Protein AF-A0A6H1R3Y6-F1 (afdb_monomer)

pLDDT: mean 84.19, std 17.53, range [42.06, 98.31]

Solvent-accessible surface area (backbone atoms only — not comparable to full-atom values): 5974 Å² total; per-residue (Å²): 133,83,95,60,98,49,83,52,45,79,42,23,30,94,80,19,30,37,29,20,66,64,88,78,48,99,88,50,82,61,90,88,41,74,47,62,27,64,66,79,44,76,40,48,61,57,81,63,76,70,48,70,71,38,56,67,35,68,56,19,51,54,49,50,25,63,74,66,73,42,81,75,77,75,81,81,73,89,70,87,70,94,81,82,82,83,79,87,77,88,128

Structure (mmCIF, N/CA/C/O backbone):
data_AF-A0A6H1R3Y6-F1
#
_entry.id   AF-A0A6H1R3Y6-F1
#
loop_
_atom_site.group_PDB
_atom_site.id
_atom_site.type_symbol
_atom_site.label_atom_id
_atom_site.label_alt_id
_atom_site.label_comp_id
_atom_site.label_asym_id
_atom_site.label_entity_id
_atom_site.label_seq_id
_atom_site.pdbx_PDB_ins_code
_atom_site.Cartn_x
_atom_site.Cartn_y
_atom_site.Cartn_z
_atom_site.occupancy
_atom_site.B_iso_or_equiv
_atom_site.auth_seq_id
_atom_site.auth_comp_id
_atom_site.auth_asym_id
_atom_site.auth_atom_id
_atom_site.pdbx_PDB_model_num
ATOM 1 N N . MET A 1 1 ? -8.423 4.591 -18.375 1.00 58.50 1 MET A N 1
ATOM 2 C CA . MET A 1 1 ? -7.258 3.957 -17.725 1.00 58.50 1 MET A CA 1
ATOM 3 C C . MET A 1 1 ? -6.886 4.813 -16.525 1.00 58.50 1 MET A C 1
ATOM 5 O O . MET A 1 1 ? -6.607 5.987 -16.728 1.00 58.50 1 MET A O 1
ATOM 9 N N . MET A 1 2 ? -6.970 4.301 -15.295 1.00 69.12 2 MET A N 1
ATOM 10 C CA . MET A 1 2 ? -6.473 5.054 -14.136 1.00 69.12 2 MET A CA 1
ATOM 11 C C . MET A 1 2 ? -4.949 5.087 -14.170 1.00 69.12 2 MET A C 1
ATOM 13 O O . MET A 1 2 ? -4.320 4.073 -14.470 1.00 69.12 2 MET A O 1
ATOM 17 N N . TYR A 1 3 ? -4.362 6.247 -13.884 1.00 72.38 3 TYR A N 1
ATOM 18 C CA . TYR A 1 3 ? -2.915 6.388 -13.781 1.00 72.38 3 TYR A CA 1
ATOM 19 C C . TYR A 1 3 ? -2.393 5.512 -12.632 1.00 72.38 3 TYR A C 1
ATOM 21 O O . TYR A 1 3 ? -2.655 5.782 -11.461 1.00 72.38 3 TYR A O 1
ATOM 29 N N . ARG A 1 4 ? -1.673 4.443 -12.981 1.00 76.81 4 ARG A N 1
ATOM 30 C CA . ARG A 1 4 ? -0.969 3.544 -12.058 1.00 76.81 4 ARG A CA 1
ATOM 31 C C . ARG A 1 4 ? 0.493 3.456 -12.504 1.00 76.81 4 ARG A C 1
ATOM 33 O O . ARG A 1 4 ? 0.801 2.630 -13.359 1.00 76.81 4 ARG A O 1
ATOM 40 N N . PRO A 1 5 ? 1.391 4.305 -11.970 1.00 82.06 5 PRO A N 1
ATOM 41 C CA . PRO A 1 5 ? 2.792 4.344 -12.402 1.00 82.06 5 PRO A CA 1
ATOM 42 C C . PRO A 1 5 ? 3.553 3.055 -12.073 1.00 82.06 5 PRO A C 1
ATOM 44 O O . PRO A 1 5 ? 4.563 2.752 -12.700 1.00 82.06 5 PRO A O 1
ATOM 47 N N . HIS A 1 6 ? 3.051 2.283 -11.107 1.00 85.56 6 HIS A N 1
ATOM 48 C CA . HIS A 1 6 ? 3.583 0.983 -10.737 1.00 85.56 6 HIS A CA 1
ATOM 49 C C . HIS A 1 6 ? 2.488 -0.089 -10.804 1.00 85.56 6 HIS A C 1
ATOM 51 O O . HIS A 1 6 ? 1.309 0.212 -10.574 1.00 85.56 6 HIS A O 1
ATOM 57 N N . PRO A 1 7 ? 2.858 -1.361 -11.042 1.00 91.81 7 PRO A N 1
ATOM 58 C CA . PRO A 1 7 ? 1.914 -2.479 -11.058 1.00 91.81 7 PRO A CA 1
ATOM 59 C C . PRO A 1 7 ? 1.379 -2.843 -9.658 1.00 91.81 7 PRO A C 1
ATOM 61 O O . PRO A 1 7 ? 0.723 -3.864 -9.495 1.00 91.81 7 PRO A O 1
ATOM 64 N N . PHE A 1 8 ? 1.589 -1.998 -8.645 1.00 94.56 8 PHE A N 1
ATOM 65 C CA . PHE A 1 8 ? 1.082 -2.154 -7.284 1.00 94.56 8 PHE A CA 1
ATOM 66 C C . PHE A 1 8 ? 0.564 -0.820 -6.729 1.00 94.56 8 PHE A C 1
ATOM 68 O O . PHE A 1 8 ? 0.801 0.253 -7.283 1.00 94.56 8 PHE A O 1
ATOM 75 N N . SER A 1 9 ? -0.169 -0.884 -5.626 1.00 93.94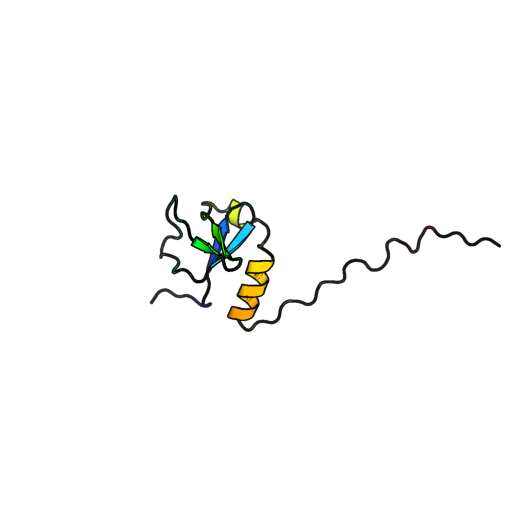 9 SER A N 1
ATOM 76 C CA . SER A 1 9 ? -0.641 0.266 -4.857 1.00 93.94 9 SER A CA 1
ATOM 77 C C . SER A 1 9 ? -0.397 0.034 -3.375 1.00 93.94 9 SER A C 1
ATOM 79 O O . SER A 1 9 ? -0.462 -1.096 -2.899 1.00 93.94 9 SER A O 1
ATOM 81 N N . TRP A 1 10 ? -0.121 1.113 -2.646 1.00 94.50 10 TRP A N 1
ATOM 82 C CA . TRP A 1 10 ? 0.004 1.065 -1.194 1.00 94.50 10 TRP A CA 1
ATOM 83 C C . TRP A 1 10 ? -1.360 1.225 -0.516 1.00 94.50 10 TRP A C 1
ATOM 85 O O . TRP A 1 10 ? -2.234 1.935 -1.026 1.00 94.50 10 TRP A O 1
ATOM 95 N N . ALA A 1 11 ? -1.511 0.581 0.637 1.00 95.25 11 ALA A N 1
ATOM 96 C CA . ALA A 1 11 ? -2.642 0.694 1.547 1.00 95.25 11 ALA A CA 1
ATOM 97 C C . ALA A 1 11 ? -2.145 0.523 2.997 1.00 95.25 11 ALA A C 1
ATOM 99 O O . ALA A 1 11 ? -1.460 -0.465 3.284 1.00 95.25 11 ALA A O 1
ATOM 100 N N . PRO A 1 12 ? -2.428 1.454 3.920 1.00 96.50 12 PRO A N 1
ATOM 101 C CA . PRO A 1 12 ? -2.167 1.228 5.332 1.00 96.50 12 PRO A CA 1
ATOM 102 C C . PRO A 1 12 ? -3.172 0.209 5.872 1.00 96.50 12 PRO A C 1
ATOM 104 O O . PRO A 1 12 ? -4.343 0.260 5.521 1.00 96.50 12 PRO A O 1
ATOM 107 N N . ALA A 1 13 ? -2.723 -0.741 6.682 1.00 96.81 13 ALA A N 1
ATOM 108 C CA . ALA A 1 13 ? -3.559 -1.753 7.315 1.00 96.81 13 ALA A CA 1
ATOM 109 C C . ALA A 1 13 ? -2.790 -2.413 8.465 1.00 96.81 13 ALA A C 1
ATOM 111 O O . ALA A 1 13 ? -1.572 -2.574 8.383 1.00 96.81 13 ALA A O 1
ATOM 112 N N . ALA A 1 14 ? -3.486 -2.827 9.526 1.00 95.31 14 ALA A N 1
ATOM 113 C CA . ALA A 1 14 ? -2.894 -3.604 10.624 1.00 95.31 14 ALA A CA 1
ATOM 114 C C . ALA A 1 14 ? -1.585 -3.001 11.200 1.00 95.31 14 ALA A C 1
ATOM 116 O O . ALA A 1 14 ? -0.616 -3.717 11.464 1.00 95.31 14 ALA A O 1
ATOM 117 N N . GLY A 1 15 ? -1.540 -1.671 11.358 1.00 96.75 15 GLY A N 1
ATOM 118 C CA . GLY A 1 15 ? -0.390 -0.954 11.924 1.00 96.75 15 GLY A CA 1
ATOM 119 C C . GLY A 1 15 ? 0.830 -0.840 11.003 1.00 96.75 15 GLY A C 1
ATOM 120 O O . GLY A 1 15 ? 1.902 -0.453 11.466 1.00 96.75 15 GLY A O 1
ATOM 121 N N . GLN A 1 16 ? 0.704 -1.190 9.719 1.00 98.19 16 GLN A N 1
ATOM 122 C CA . GLN A 1 16 ? 1.773 -1.099 8.721 1.00 98.19 16 GLN A CA 1
ATOM 123 C C . GLN A 1 16 ? 1.247 -0.589 7.375 1.00 98.19 16 GLN A C 1
ATOM 125 O O . GLN A 1 16 ? 0.052 -0.616 7.102 1.00 98.19 16 GLN A O 1
ATOM 130 N N . ARG A 1 17 ? 2.141 -0.162 6.481 1.00 97.50 17 ARG A N 1
ATOM 131 C CA . ARG A 1 17 ? 1.808 0.053 5.064 1.00 97.50 17 ARG A CA 1
ATOM 132 C C . ARG A 1 17 ? 2.086 -1.208 4.258 1.00 97.50 17 ARG A C 1
ATOM 134 O O . ARG A 1 17 ? 3.221 -1.686 4.216 1.00 97.50 17 ARG A O 1
ATOM 141 N N . HIS A 1 18 ? 1.054 -1.718 3.602 1.00 98.00 18 HIS A N 1
ATOM 142 C CA . HIS A 1 18 ? 1.089 -2.882 2.728 1.00 98.00 18 HIS A CA 1
ATOM 143 C C . HIS A 1 18 ? 1.032 -2.464 1.260 1.00 98.00 18 HIS A C 1
ATOM 145 O O . HIS A 1 18 ? 0.445 -1.439 0.923 1.00 98.00 18 HIS A O 1
ATOM 151 N N . ALA A 1 19 ? 1.638 -3.263 0.388 1.00 97.38 19 ALA A N 1
ATOM 152 C CA . ALA A 1 19 ? 1.499 -3.127 -1.056 1.00 97.38 19 ALA A CA 1
ATOM 153 C C . ALA A 1 19 ? 0.602 -4.252 -1.579 1.00 97.38 19 ALA A C 1
ATOM 155 O O . ALA A 1 19 ? 0.639 -5.355 -1.038 1.00 97.38 19 ALA A O 1
ATOM 156 N N . THR A 1 20 ? -0.176 -3.982 -2.623 1.00 96.94 20 THR A N 1
ATOM 157 C CA . THR A 1 20 ? -1.038 -4.957 -3.306 1.00 96.94 20 THR A CA 1
ATOM 158 C C . THR A 1 20 ? -1.023 -4.723 -4.815 1.00 96.94 20 THR A C 1
ATOM 160 O O . THR A 1 20 ? -0.848 -3.589 -5.270 1.00 96.94 20 THR A O 1
ATOM 163 N N . THR A 1 21 ? -1.206 -5.781 -5.601 1.00 95.94 21 THR A N 1
ATOM 164 C CA . THR A 1 21 ? -1.464 -5.704 -7.049 1.00 95.94 21 THR A CA 1
ATOM 165 C C . THR A 1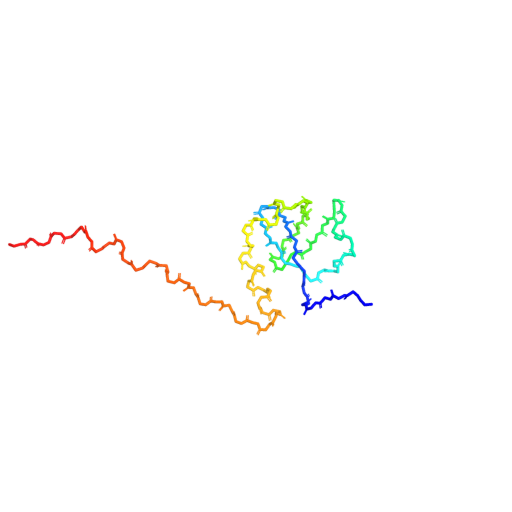 21 ? -2.930 -5.436 -7.378 1.00 95.94 21 THR A C 1
ATOM 167 O O . THR A 1 21 ? -3.223 -5.043 -8.514 1.00 95.94 21 THR A O 1
ATOM 170 N N . ASP A 1 22 ? -3.828 -5.579 -6.400 1.00 93.75 22 ASP A N 1
ATOM 171 C CA . ASP A 1 22 ? -5.268 -5.380 -6.547 1.00 93.75 22 ASP A CA 1
ATOM 172 C C . ASP A 1 22 ? -5.581 -4.016 -7.181 1.00 93.75 22 ASP A C 1
ATOM 174 O O . ASP A 1 22 ? 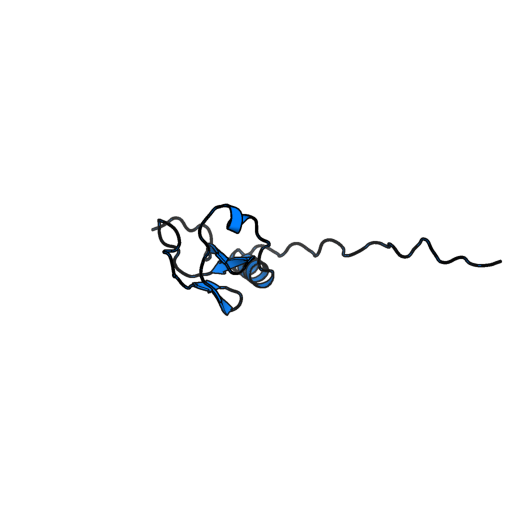-4.828 -3.036 -7.079 1.00 93.75 22 ASP A O 1
ATOM 178 N N . GLN A 1 23 ? -6.692 -3.945 -7.913 1.00 88.50 23 GLN A N 1
ATOM 179 C CA . GLN A 1 23 ? -7.116 -2.708 -8.562 1.00 88.50 23 GLN A CA 1
ATOM 180 C C . GLN A 1 23 ? -7.636 -1.712 -7.529 1.00 88.50 23 GLN A C 1
ATOM 182 O O . GLN A 1 23 ? -8.762 -1.831 -7.058 1.00 88.50 23 GLN A O 1
ATOM 187 N N . ARG A 1 24 ? -6.807 -0.711 -7.197 1.00 84.56 24 ARG A N 1
ATOM 188 C CA . ARG A 1 24 ? -7.198 0.390 -6.313 1.00 84.56 24 ARG A CA 1
ATOM 189 C C . ARG A 1 24 ? -8.297 1.243 -6.976 1.00 84.56 24 ARG A C 1
ATOM 191 O O . ARG A 1 24 ? -8.044 1.788 -8.052 1.00 84.56 24 ARG A O 1
ATOM 198 N N . PRO A 1 25 ? -9.479 1.406 -6.351 1.00 84.25 25 PRO A N 1
ATOM 199 C CA . PRO A 1 25 ? -10.553 2.246 -6.885 1.00 84.25 25 PRO A CA 1
ATOM 200 C C . PRO A 1 25 ? -10.203 3.746 -6.881 1.00 84.25 25 PRO A C 1
ATOM 202 O O . PRO A 1 25 ? -9.367 4.198 -6.096 1.00 84.25 25 PRO A O 1
ATOM 205 N N . ALA A 1 26 ? -10.900 4.537 -7.714 1.00 78.88 26 ALA A N 1
ATOM 206 C CA . ALA A 1 26 ? -10.663 5.983 -7.905 1.00 78.88 26 ALA A CA 1
ATOM 207 C C . ALA A 1 26 ? -10.687 6.802 -6.604 1.00 78.88 26 ALA A C 1
ATOM 209 O O . ALA A 1 26 ? -10.011 7.819 -6.503 1.00 78.88 26 ALA A O 1
ATOM 210 N N . GLY A 1 27 ? -11.496 6.369 -5.635 1.00 79.75 27 GLY A N 1
ATOM 211 C CA . GLY A 1 27 ? -11.714 7.046 -4.356 1.00 79.75 27 GLY A CA 1
ATOM 212 C C . GLY A 1 27 ? -10.969 6.416 -3.181 1.00 79.75 27 GLY A C 1
ATOM 213 O O . GLY A 1 27 ? -11.229 6.783 -2.044 1.00 79.75 27 GLY A O 1
ATOM 214 N N . GLY A 1 28 ? -10.064 5.463 -3.431 1.00 82.81 28 GLY A N 1
ATOM 215 C CA . GLY A 1 28 ? -9.473 4.641 -2.377 1.00 82.81 28 GLY A CA 1
ATOM 216 C C . GLY A 1 28 ? -10.283 3.378 -2.087 1.00 82.81 28 GLY A C 1
ATOM 217 O O . GLY A 1 28 ? -11.138 2.973 -2.873 1.00 82.81 28 GLY A O 1
ATOM 218 N N . TRP A 1 29 ? -9.944 2.714 -0.987 1.00 87.12 29 TRP A N 1
ATOM 219 C CA . TRP A 1 29 ? -10.591 1.473 -0.577 1.00 87.12 29 TRP A CA 1
ATOM 220 C C . TRP A 1 29 ? -11.888 1.788 0.175 1.00 87.12 29 TRP A C 1
ATOM 222 O O . TRP A 1 29 ? -11.849 2.636 1.064 1.00 87.12 29 TRP A O 1
ATOM 232 N N . PRO A 1 30 ? -13.024 1.156 -0.170 1.00 86.50 30 PRO A N 1
ATOM 233 C CA . PRO A 1 30 ? -14.256 1.343 0.584 1.00 86.50 30 PRO A CA 1
ATOM 234 C C . PRO A 1 30 ? -14.139 0.721 1.982 1.00 86.50 30 PRO A C 1
ATOM 236 O O . PRO A 1 30 ? -13.363 -0.213 2.191 1.00 86.50 30 PRO A O 1
ATOM 239 N N . ASP A 1 31 ? -14.942 1.209 2.925 1.00 84.12 31 ASP A N 1
ATOM 240 C CA . ASP A 1 31 ? -14.978 0.665 4.282 1.00 84.12 31 ASP A CA 1
ATOM 241 C C . ASP A 1 31 ? -15.296 -0.834 4.269 1.00 84.12 31 ASP A C 1
ATOM 243 O O . ASP A 1 31 ? -16.181 -1.308 3.553 1.00 84.12 31 ASP A O 1
ATOM 247 N N . GLY A 1 32 ? -14.549 -1.596 5.067 1.00 86.56 32 GLY A N 1
ATOM 248 C CA . GLY A 1 32 ? -14.689 -3.049 5.130 1.00 86.56 32 GLY A CA 1
ATOM 249 C C . GLY A 1 32 ? -14.122 -3.803 3.923 1.00 86.56 32 GLY A C 1
ATOM 250 O O . GLY A 1 32 ? -14.218 -5.030 3.910 1.00 86.56 32 GLY A O 1
ATOM 251 N N . ALA A 1 33 ? -13.507 -3.119 2.949 1.00 91.88 33 ALA A N 1
ATOM 252 C CA . ALA A 1 33 ? -12.746 -3.782 1.898 1.00 91.88 33 ALA A CA 1
ATOM 253 C C . ALA A 1 33 ? -11.649 -4.669 2.491 1.00 91.88 33 ALA A C 1
ATOM 255 O O . ALA A 1 33 ? -11.045 -4.358 3.519 1.00 91.88 33 ALA A O 1
ATOM 256 N N . GLU A 1 34 ? -11.352 -5.750 1.786 1.00 95.94 34 GLU A N 1
ATOM 257 C CA . GLU A 1 34 ? -10.216 -6.610 2.059 1.00 95.94 34 GLU A CA 1
ATOM 258 C C . GLU A 1 34 ? -9.375 -6.698 0.790 1.00 95.94 34 GLU A C 1
ATOM 260 O O . GLU A 1 34 ? -9.914 -6.802 -0.312 1.00 95.94 34 GLU A O 1
ATOM 265 N N . ILE A 1 35 ? -8.060 -6.597 0.952 1.00 96.06 35 ILE A N 1
ATOM 266 C CA . ILE A 1 35 ? -7.089 -6.708 -0.137 1.00 96.06 35 ILE A CA 1
ATOM 267 C C . ILE A 1 35 ? -6.119 -7.839 0.165 1.00 96.06 35 ILE A C 1
ATOM 269 O O . ILE A 1 35 ? -5.802 -8.104 1.332 1.00 96.06 35 ILE A O 1
ATOM 273 N N . THR A 1 36 ? -5.579 -8.453 -0.880 1.00 98.00 36 THR A N 1
ATOM 274 C CA . THR A 1 36 ? -4.462 -9.388 -0.739 1.00 98.00 36 THR A CA 1
ATOM 275 C C . THR A 1 36 ? -3.160 -8.603 -0.854 1.00 98.00 36 THR A C 1
ATOM 277 O O . THR A 1 36 ? -2.830 -8.039 -1.902 1.00 98.00 36 THR A O 1
ATOM 280 N N . ALA A 1 37 ? -2.413 -8.506 0.246 1.00 98.25 37 ALA A N 1
ATOM 281 C CA . ALA A 1 37 ? -1.114 -7.846 0.248 1.00 98.25 37 ALA A CA 1
ATOM 282 C C . ALA A 1 37 ? -0.038 -8.732 -0.400 1.00 98.25 37 ALA A C 1
ATOM 284 O O . ALA A 1 37 ? -0.121 -9.953 -0.367 1.00 98.25 37 ALA A O 1
ATOM 285 N N . LEU A 1 38 ? 1.045 -8.121 -0.884 1.00 98.31 38 LEU A N 1
ATOM 286 C CA . LEU A 1 38 ? 2.214 -8.821 -1.437 1.00 98.31 38 LEU A CA 1
ATOM 287 C C . LEU A 1 38 ? 2.969 -9.690 -0.415 1.00 98.31 38 LEU A C 1
ATOM 289 O O . LEU A 1 38 ? 3.887 -10.410 -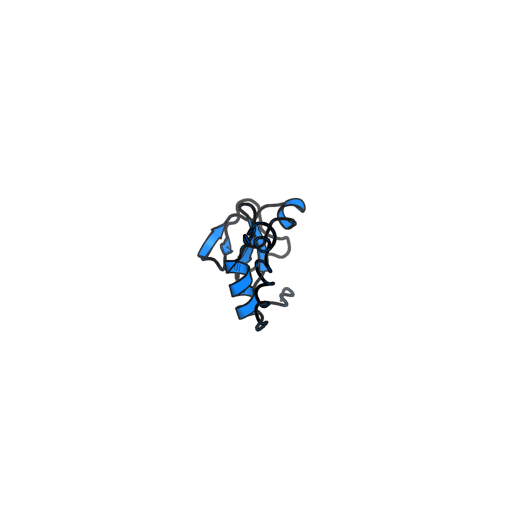0.785 1.00 98.31 38 LEU A O 1
ATOM 293 N N . CYS A 1 39 ? 2.630 -9.586 0.871 1.00 98.25 39 CYS A N 1
ATOM 294 C CA . CYS A 1 39 ? 3.107 -10.483 1.923 1.00 98.25 39 CYS A CA 1
ATOM 295 C C . CYS A 1 39 ? 2.135 -11.642 2.204 1.00 98.25 39 CYS A C 1
ATOM 297 O O . CYS A 1 39 ? 2.159 -12.196 3.301 1.00 98.25 39 CYS A O 1
ATOM 299 N N . ASP A 1 40 ? 1.237 -11.930 1.257 1.00 98.00 40 ASP A N 1
ATOM 300 C CA . ASP A 1 40 ? 0.204 -12.977 1.266 1.00 98.00 40 ASP A CA 1
ATOM 301 C C . ASP A 1 40 ? -0.845 -12.864 2.384 1.00 98.00 40 ASP A C 1
ATOM 303 O O . ASP A 1 40 ? -1.700 -13.731 2.563 1.00 98.00 40 ASP A O 1
ATOM 307 N N . ARG A 1 41 ? -0.825 -11.760 3.136 1.00 98.19 41 ARG A N 1
ATOM 308 C CA . ARG A 1 41 ? -1.831 -11.466 4.157 1.00 98.19 41 ARG A CA 1
ATOM 309 C C . ARG A 1 41 ? -3.042 -10.779 3.533 1.00 98.19 41 ARG A C 1
ATOM 311 O O . ARG A 1 41 ? -2.892 -9.772 2.840 1.00 98.19 41 ARG A O 1
ATOM 318 N N . HIS A 1 42 ? -4.233 -11.271 3.866 1.00 97.88 42 HIS A N 1
ATOM 319 C CA . HIS A 1 42 ? -5.477 -10.532 3.676 1.00 97.88 42 HIS A CA 1
ATOM 320 C C . HIS A 1 42 ? -5.578 -9.462 4.756 1.00 97.88 42 HIS A C 1
ATOM 322 O O . HIS A 1 42 ? -5.461 -9.757 5.948 1.00 97.88 42 HIS A O 1
ATOM 328 N N . VAL A 1 43 ? -5.707 -8.207 4.340 1.00 97.06 43 VAL A N 1
ATOM 329 C CA . VAL A 1 43 ? -5.742 -7.070 5.260 1.00 97.06 43 VAL A CA 1
ATOM 330 C C . VAL A 1 43 ? -6.861 -6.118 4.878 1.00 97.06 43 VAL A C 1
ATOM 332 O O . VAL A 1 43 ? -7.157 -5.929 3.699 1.00 97.06 43 VAL A O 1
ATOM 335 N N . ARG A 1 44 ? -7.462 -5.491 5.889 1.00 97.00 44 ARG A N 1
ATOM 336 C CA . ARG A 1 44 ? -8.454 -4.434 5.698 1.00 97.00 44 ARG A CA 1
ATOM 337 C C . ARG A 1 44 ? -7.748 -3.085 5.668 1.00 97.00 44 ARG A C 1
ATOM 339 O O . ARG A 1 44 ? -7.099 -2.751 6.664 1.00 97.00 44 ARG A O 1
ATOM 346 N N . PRO A 1 45 ? -7.814 -2.340 4.553 1.00 95.88 45 PRO A N 1
ATOM 347 C CA . PRO A 1 45 ? -7.249 -1.006 4.485 1.00 95.88 45 PRO A CA 1
ATOM 348 C C . PRO A 1 45 ? -7.855 -0.096 5.551 1.00 95.88 45 PRO A C 1
ATOM 350 O O . PRO A 1 45 ? -9.068 -0.069 5.739 1.00 95.88 45 PRO A O 1
ATOM 353 N N . GLU A 1 46 ? -6.992 0.640 6.236 1.00 93.62 46 GLU A N 1
ATOM 354 C CA . GLU A 1 46 ? -7.377 1.654 7.204 1.00 93.62 46 GLU A CA 1
ATOM 355 C C . GLU A 1 46 ? -7.645 2.984 6.498 1.00 93.62 46 GLU A C 1
ATOM 357 O O . GLU A 1 46 ? -6.951 3.366 5.546 1.00 93.62 46 GLU A O 1
ATOM 362 N N . SER A 1 47 ? -8.648 3.696 6.998 1.00 86.62 47 SER A N 1
ATOM 363 C CA . SER A 1 47 ? -8.988 5.040 6.548 1.00 86.62 47 SER A CA 1
ATOM 364 C C . SER A 1 47 ? -8.207 6.099 7.341 1.00 86.62 47 SER A C 1
ATOM 366 O O . SER A 1 47 ? -7.899 5.934 8.519 1.00 86.62 47 SER A O 1
ATOM 368 N N . GLY A 1 48 ? -7.883 7.223 6.700 1.00 86.38 48 GLY A N 1
ATOM 369 C CA . GLY A 1 48 ? -7.294 8.383 7.372 1.00 86.38 48 GLY A CA 1
ATOM 370 C C . GLY A 1 48 ? -5.772 8.537 7.254 1.00 86.38 48 GLY A C 1
ATOM 371 O O . GLY A 1 48 ? -5.002 7.596 7.066 1.00 86.38 48 GLY A O 1
ATOM 372 N N . GLU A 1 49 ? -5.335 9.790 7.382 1.00 90.00 49 GLU A N 1
ATOM 373 C CA . GLU A 1 49 ? -3.964 10.226 7.084 1.00 90.00 49 GLU A CA 1
ATOM 374 C C . GLU A 1 49 ? -2.916 9.689 8.069 1.00 90.00 49 GLU A C 1
ATOM 376 O O . GLU A 1 49 ? -1.776 9.428 7.690 1.00 90.00 49 GLU A O 1
ATOM 381 N N . LEU A 1 50 ? -3.281 9.462 9.335 1.00 94.81 50 LEU A N 1
ATOM 382 C CA . LEU A 1 50 ? -2.329 8.981 10.345 1.00 94.81 50 LEU A CA 1
ATOM 383 C C . LEU A 1 50 ? -1.855 7.550 10.074 1.00 94.81 50 LEU A C 1
ATOM 385 O O . LEU A 1 50 ? -0.702 7.221 10.356 1.00 94.81 50 LEU A O 1
ATOM 389 N N . ALA A 1 51 ? -2.708 6.713 9.483 1.00 93.81 51 ALA A N 1
ATOM 390 C CA . ALA A 1 51 ? -2.362 5.341 9.131 1.00 93.81 51 ALA A CA 1
ATOM 391 C C . ALA A 1 51 ? -1.244 5.292 8.071 1.00 93.81 51 ALA A C 1
ATOM 393 O O . ALA A 1 51 ? -0.416 4.378 8.046 1.00 93.81 51 ALA A O 1
ATOM 394 N N . TRP A 1 52 ? -1.135 6.335 7.244 1.00 94.19 52 TRP A N 1
ATOM 395 C CA . TRP A 1 52 ? -0.041 6.495 6.290 1.00 94.19 52 TRP A CA 1
ATOM 396 C C . TRP A 1 52 ? 1.302 6.824 6.934 1.00 94.19 52 TRP A C 1
ATOM 398 O O . TRP A 1 52 ? 2.309 6.757 6.237 1.00 94.19 52 TRP A O 1
ATOM 408 N N . LEU A 1 53 ? 1.368 7.129 8.232 1.00 96.62 53 LEU A N 1
ATOM 409 C CA . LEU A 1 53 ? 2.629 7.361 8.947 1.00 96.62 53 LEU A CA 1
ATOM 410 C C . LEU A 1 53 ? 3.246 6.074 9.510 1.00 96.62 53 LEU A C 1
ATOM 412 O O . LEU A 1 53 ? 4.399 6.080 9.940 1.00 96.62 53 LEU A O 1
ATOM 416 N N . TRP A 1 54 ? 2.514 4.962 9.482 1.00 97.31 54 TRP A N 1
ATOM 417 C CA . TRP A 1 54 ? 2.974 3.676 9.997 1.00 97.31 54 TRP A CA 1
ATOM 418 C C . TRP A 1 54 ? 4.195 3.116 9.260 1.00 97.31 54 TRP A C 1
ATOM 420 O O . TRP A 1 54 ? 4.436 3.455 8.100 1.00 97.31 54 TRP A O 1
ATOM 430 N N . PRO A 1 55 ? 4.979 2.230 9.900 1.00 97.81 55 PRO A N 1
ATOM 431 C CA . PRO A 1 55 ? 6.094 1.569 9.235 1.00 97.81 55 PRO A CA 1
ATOM 432 C C . PRO A 1 55 ? 5.633 0.780 8.002 1.00 97.81 55 PRO A C 1
ATOM 434 O O . PRO A 1 55 ? 4.528 0.244 7.942 1.00 97.81 55 PRO A O 1
ATOM 437 N N . THR A 1 56 ? 6.498 0.689 6.996 1.00 97.88 56 THR A N 1
ATOM 438 C CA . THR A 1 56 ? 6.237 -0.152 5.824 1.00 97.88 56 THR A CA 1
ATOM 439 C C . THR A 1 56 ? 6.438 -1.621 6.188 1.00 97.88 56 THR A C 1
ATOM 441 O O . THR A 1 56 ? 7.455 -1.961 6.791 1.00 97.88 56 THR A O 1
ATOM 444 N N . CYS A 1 57 ? 5.520 -2.498 5.774 1.00 98.25 57 CYS A N 1
ATOM 445 C CA . CYS A 1 57 ? 5.707 -3.942 5.898 1.00 98.25 57 CYS A CA 1
ATOM 446 C C . CYS A 1 57 ? 6.967 -4.370 5.120 1.00 98.25 57 CYS A C 1
ATOM 448 O O . CYS A 1 57 ? 7.049 -4.108 3.913 1.00 98.25 57 CYS A O 1
ATOM 450 N N . PRO A 1 58 ? 7.963 -5.000 5.773 1.00 96.94 58 PRO A N 1
ATOM 451 C CA . PRO A 1 58 ? 9.262 -5.251 5.154 1.00 96.94 58 PRO A CA 1
ATOM 452 C C . PRO A 1 58 ? 9.182 -6.223 3.969 1.00 96.94 58 PRO A C 1
ATOM 454 O O . PRO A 1 58 ? 9.918 -6.062 2.995 1.00 96.94 58 PRO A O 1
ATOM 457 N N . GLU A 1 59 ? 8.270 -7.191 4.005 1.00 98.00 59 GLU A N 1
ATOM 458 C CA . GLU A 1 59 ? 8.001 -8.133 2.914 1.00 98.00 59 GLU A CA 1
ATOM 459 C C . GLU A 1 59 ? 7.366 -7.417 1.717 1.00 98.00 59 GLU A C 1
ATOM 461 O O . GLU A 1 59 ? 7.866 -7.527 0.597 1.00 98.00 59 GLU A O 1
ATOM 466 N N . CYS A 1 60 ? 6.334 -6.600 1.963 1.00 98.00 60 CYS A N 1
ATOM 467 C CA . CYS A 1 60 ? 5.708 -5.771 0.931 1.00 98.00 60 CYS A CA 1
ATOM 468 C C . CYS A 1 60 ? 6.714 -4.811 0.291 1.00 98.00 60 CYS A C 1
ATOM 470 O O . CYS A 1 60 ? 6.681 -4.614 -0.920 1.00 98.00 60 CYS A O 1
ATOM 472 N N . ASN A 1 61 ? 7.627 -4.233 1.078 1.00 97.12 61 ASN A N 1
ATOM 473 C CA . ASN A 1 61 ? 8.668 -3.354 0.555 1.00 97.12 61 ASN A CA 1
ATOM 474 C C . ASN A 1 61 ? 9.597 -4.094 -0.414 1.00 97.12 61 ASN A C 1
ATOM 476 O O . ASN A 1 61 ? 9.840 -3.611 -1.516 1.00 97.12 61 ASN A O 1
ATOM 480 N N . LYS A 1 62 ? 10.077 -5.285 -0.036 1.00 96.88 62 LYS A N 1
ATOM 481 C CA . LYS A 1 62 ? 10.916 -6.122 -0.911 1.00 96.88 62 LYS A CA 1
ATOM 482 C C . LYS A 1 62 ? 10.191 -6.479 -2.210 1.00 96.88 62 LYS A C 1
ATOM 484 O O . LYS A 1 62 ? 10.755 -6.294 -3.284 1.00 96.88 62 LYS A O 1
ATOM 489 N N . ALA A 1 63 ? 8.945 -6.941 -2.121 1.00 97.00 63 ALA A N 1
ATOM 490 C CA . ALA A 1 63 ? 8.154 -7.315 -3.292 1.00 97.00 63 ALA A CA 1
ATOM 491 C C . ALA A 1 63 ? 7.863 -6.114 -4.210 1.00 97.00 63 ALA A C 1
ATOM 493 O O . ALA A 1 63 ? 7.999 -6.218 -5.427 1.00 97.00 63 ALA A O 1
ATOM 494 N N . ALA A 1 64 ? 7.546 -4.948 -3.641 1.00 96.75 64 ALA A N 1
ATOM 495 C CA . ALA A 1 64 ? 7.347 -3.713 -4.398 1.00 96.75 64 ALA A CA 1
ATOM 496 C C . ALA A 1 64 ? 8.616 -3.288 -5.158 1.00 96.75 64 ALA A C 1
ATOM 498 O O . ALA A 1 64 ? 8.528 -2.894 -6.318 1.00 96.75 64 ALA A O 1
ATOM 499 N N . HIS A 1 65 ? 9.797 -3.422 -4.545 1.00 95.50 65 HIS A N 1
ATOM 500 C CA . HIS A 1 65 ? 11.081 -3.180 -5.209 1.00 95.50 65 HIS A CA 1
ATOM 501 C C . HIS A 1 65 ? 11.310 -4.123 -6.401 1.00 95.50 65 HIS A C 1
ATOM 503 O O . HIS A 1 65 ? 11.695 -3.660 -7.476 1.00 95.50 65 HIS A O 1
ATOM 509 N N . VAL A 1 66 ? 11.002 -5.419 -6.248 1.00 95.50 66 VAL A N 1
ATOM 510 C CA . VAL A 1 66 ? 11.054 -6.399 -7.350 1.00 95.50 66 VA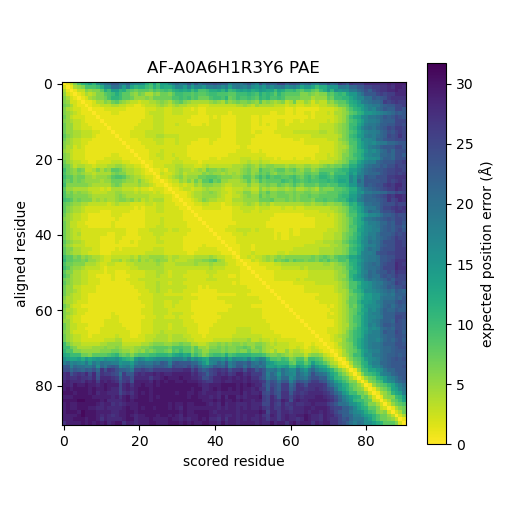L A CA 1
ATOM 511 C C . VAL A 1 66 ? 10.114 -5.990 -8.485 1.00 95.50 66 VAL A C 1
ATOM 513 O O . VAL A 1 66 ? 10.542 -5.914 -9.634 1.00 95.50 66 VAL A O 1
ATOM 516 N N . LEU A 1 67 ? 8.859 -5.657 -8.169 1.00 95.69 67 LEU A N 1
ATOM 517 C CA . LEU A 1 67 ? 7.862 -5.238 -9.160 1.00 95.69 67 LEU A CA 1
ATOM 518 C C . LEU A 1 67 ? 8.208 -3.911 -9.850 1.00 95.69 67 LEU A C 1
ATOM 520 O O . LEU A 1 67 ? 7.836 -3.705 -11.003 1.00 95.69 67 LEU A O 1
ATOM 524 N N . ALA A 1 68 ? 8.899 -3.006 -9.157 1.00 94.00 68 ALA A N 1
ATOM 525 C CA . ALA A 1 68 ? 9.366 -1.743 -9.719 1.00 94.00 68 ALA A CA 1
ATOM 526 C C . ALA A 1 68 ? 10.673 -1.882 -10.520 1.00 94.00 68 ALA A C 1
ATOM 528 O O . ALA A 1 68 ? 11.075 -0.924 -11.175 1.00 94.00 68 ALA A O 1
ATOM 529 N N . GLY A 1 69 ? 11.357 -3.030 -10.448 1.00 93.25 69 GLY A N 1
ATOM 530 C CA . GLY A 1 69 ? 12.695 -3.199 -11.021 1.00 93.25 69 GLY A CA 1
ATOM 531 C C . GLY A 1 69 ? 13.758 -2.327 -10.342 1.00 93.25 69 GLY A C 1
ATOM 532 O O . GLY A 1 69 ? 14.766 -1.993 -10.961 1.00 93.25 69 GLY A O 1
ATOM 533 N N . ILE A 1 70 ? 13.537 -1.931 -9.083 1.00 91.38 70 ILE A N 1
ATOM 534 C CA . ILE A 1 70 ? 14.436 -1.056 -8.321 1.00 91.38 70 ILE A CA 1
ATOM 535 C C . ILE A 1 70 ? 15.150 -1.896 -7.257 1.00 91.38 70 ILE A C 1
ATOM 537 O O . ILE A 1 70 ? 14.477 -2.500 -6.420 1.00 91.38 70 ILE A O 1
ATOM 541 N N . PRO A 1 71 ? 16.493 -1.911 -7.207 1.00 90.19 71 PRO A N 1
ATOM 542 C CA . PRO A 1 71 ? 17.230 -2.644 -6.183 1.00 90.19 71 PRO A CA 1
ATOM 543 C C . PRO A 1 71 ? 16.820 -2.238 -4.764 1.00 90.19 71 PRO A C 1
ATOM 545 O O . PRO A 1 71 ? 16.597 -1.058 -4.483 1.00 90.19 71 PRO A O 1
ATOM 548 N N . MET A 1 72 ? 16.749 -3.211 -3.854 1.00 90.06 72 MET A N 1
ATOM 549 C CA . MET A 1 72 ? 16.608 -2.910 -2.430 1.00 90.06 72 MET A CA 1
ATOM 550 C C . MET A 1 72 ? 17.835 -2.121 -1.956 1.00 90.06 72 MET A C 1
ATOM 552 O O . MET A 1 72 ? 18.959 -2.483 -2.321 1.00 90.06 72 MET A O 1
ATOM 556 N N . PRO A 1 73 ? 17.663 -1.072 -1.132 1.00 81.25 73 PRO A N 1
ATOM 557 C CA . PRO A 1 73 ? 18.802 -0.402 -0.531 1.00 81.25 73 PRO A CA 1
ATOM 558 C C . PRO A 1 73 ? 19.599 -1.418 0.288 1.00 81.25 73 PRO A C 1
ATOM 560 O O . PRO A 1 73 ? 19.024 -2.225 1.026 1.00 81.25 73 PRO A O 1
ATOM 563 N N . PHE A 1 74 ? 20.925 -1.372 0.163 1.00 73.44 74 PHE A N 1
ATOM 564 C CA . PHE A 1 74 ? 21.802 -2.165 1.015 1.00 73.44 74 PHE A CA 1
ATOM 565 C C . PHE A 1 74 ? 21.448 -1.900 2.483 1.00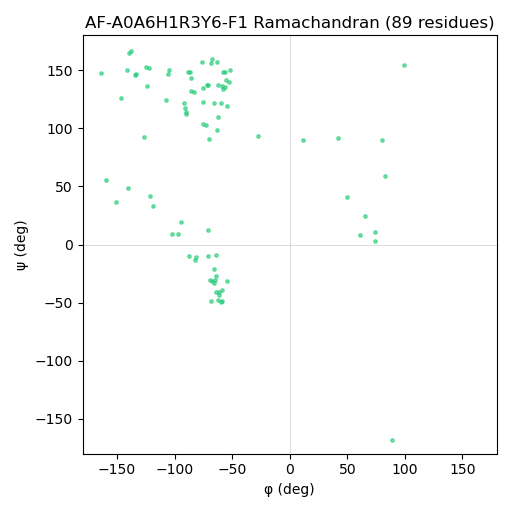 73.44 74 PHE A C 1
ATOM 567 O O . PHE A 1 74 ? 21.168 -0.746 2.835 1.00 73.44 74 PHE A O 1
ATOM 574 N N . PRO A 1 75 ? 21.439 -2.934 3.345 1.00 65.94 75 PRO A N 1
ATOM 575 C CA . PRO A 1 75 ? 21.162 -2.733 4.755 1.00 65.94 75 PRO A CA 1
ATOM 576 C C . PRO A 1 75 ? 22.131 -1.675 5.281 1.00 65.9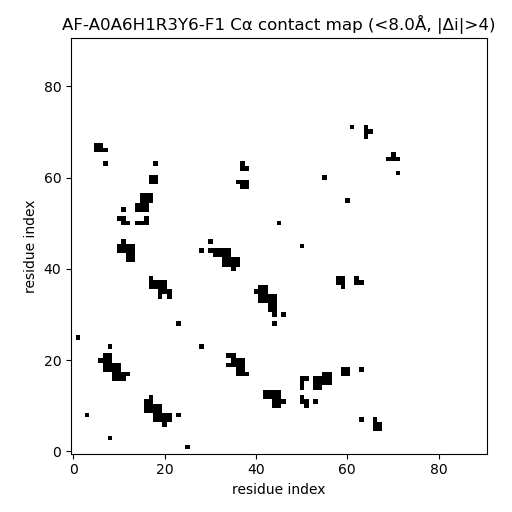4 75 PRO A C 1
ATOM 578 O O . PRO A 1 75 ? 23.350 -1.840 5.208 1.00 65.94 75 PRO A O 1
ATOM 581 N N . ARG A 1 76 ? 21.590 -0.553 5.772 1.00 58.75 76 ARG A N 1
ATOM 582 C CA . ARG A 1 76 ? 22.392 0.458 6.459 1.00 58.75 76 ARG A CA 1
ATOM 583 C C . ARG A 1 76 ? 22.959 -0.204 7.711 1.00 58.75 76 ARG A C 1
ATOM 585 O O . ARG A 1 76 ? 22.244 -0.370 8.687 1.00 58.75 76 ARG A O 1
ATOM 592 N N . ASN A 1 77 ? 24.211 -0.644 7.603 1.00 54.97 77 ASN A N 1
ATOM 593 C CA . ASN A 1 77 ? 25.164 -0.982 8.655 1.00 54.97 77 ASN A CA 1
ATOM 594 C C . ASN A 1 77 ? 24.547 -1.076 10.068 1.00 54.97 77 ASN A C 1
ATOM 596 O O . ASN A 1 77 ? 24.494 -0.082 10.794 1.00 54.97 77 ASN A O 1
ATOM 600 N N . GLN A 1 78 ? 24.076 -2.265 10.455 1.00 57.34 78 GLN A N 1
ATOM 601 C CA . GLN A 1 78 ? 23.672 -2.544 11.833 1.00 57.34 78 GLN A CA 1
ATOM 602 C C . GLN A 1 78 ? 24.934 -2.582 12.715 1.00 57.34 78 GLN A C 1
ATOM 604 O O . GLN A 1 78 ? 25.569 -3.618 12.849 1.00 57.34 78 GLN A O 1
ATOM 609 N N . GLY A 1 79 ? 25.311 -1.428 13.276 1.00 42.81 79 GLY A N 1
ATOM 610 C CA . GLY A 1 79 ? 26.243 -1.315 14.401 1.00 42.81 79 GLY A CA 1
ATOM 611 C C . GLY A 1 79 ? 27.733 -1.407 14.063 1.00 42.81 79 GLY A C 1
ATOM 612 O O . GLY A 1 79 ? 28.355 -2.455 14.195 1.00 42.81 79 GLY A O 1
ATOM 613 N N . ARG A 1 80 ? 28.365 -0.262 13.778 1.00 50.25 80 ARG A N 1
ATOM 614 C CA . ARG A 1 80 ? 29.791 -0.103 14.090 1.00 50.25 80 ARG A CA 1
ATOM 615 C C . ARG A 1 80 ? 29.900 0.106 15.612 1.00 50.25 80 ARG A C 1
ATOM 617 O O . ARG A 1 80 ? 29.536 1.169 16.094 1.00 50.25 80 ARG A O 1
ATOM 624 N N . GLY A 1 81 ? 30.312 -0.942 16.330 1.00 49.06 81 GLY A N 1
ATOM 625 C CA . GLY A 1 81 ? 30.941 -0.937 17.661 1.00 49.06 81 GLY A CA 1
ATOM 626 C C . GLY A 1 81 ? 30.387 0.001 18.741 1.00 49.06 81 GLY A C 1
ATOM 627 O O . GLY A 1 81 ? 30.906 1.095 18.927 1.00 49.06 81 GLY A O 1
ATOM 628 N N . ALA A 1 82 ? 29.440 -0.485 19.547 1.00 50.56 82 ALA A N 1
ATOM 629 C CA . ALA A 1 82 ? 29.222 0.015 20.913 1.00 50.56 82 ALA A CA 1
ATOM 630 C C . ALA A 1 82 ? 29.920 -0.863 21.980 1.00 50.56 82 ALA A C 1
ATOM 632 O O . ALA A 1 82 ? 29.708 -0.660 23.171 1.00 50.56 82 ALA A O 1
ATOM 633 N N . ASP A 1 83 ? 30.766 -1.812 21.556 1.00 47.06 83 ASP A N 1
ATOM 634 C CA . ASP A 1 83 ? 31.525 -2.726 22.425 1.00 47.06 83 ASP A CA 1
ATOM 635 C C . ASP A 1 83 ? 33.051 -2.566 22.252 1.00 47.06 83 ASP A C 1
ATOM 637 O O . ASP A 1 83 ? 33.813 -3.514 22.359 1.00 47.06 83 ASP A O 1
ATOM 641 N N . GLU A 1 84 ? 33.535 -1.352 21.968 1.00 46.84 84 GLU A N 1
ATOM 642 C CA . G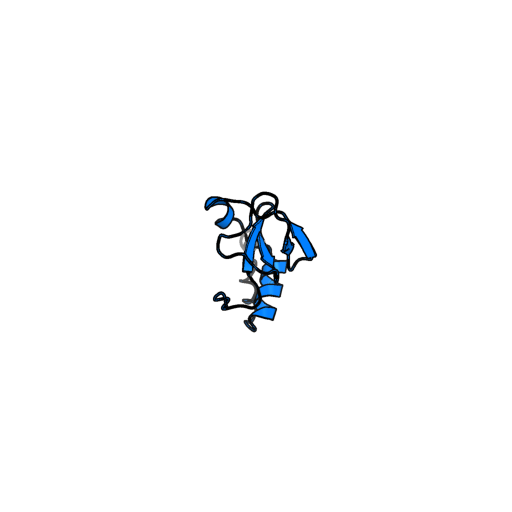LU A 1 84 ? 34.976 -1.036 22.028 1.00 46.84 84 GLU A CA 1
ATOM 643 C C . GLU A 1 84 ? 35.249 0.099 23.024 1.00 46.84 84 GLU A C 1
ATOM 645 O O . GLU A 1 84 ? 36.004 1.030 22.772 1.00 46.84 84 GLU A O 1
ATOM 650 N N . LEU A 1 85 ? 34.581 0.053 24.182 1.00 53.16 85 LEU A N 1
ATOM 651 C CA . LEU A 1 85 ? 34.827 0.977 25.297 1.00 53.16 85 LEU A CA 1
ATOM 652 C C . LEU A 1 85 ? 34.513 0.350 26.667 1.00 53.16 85 LEU A C 1
ATOM 654 O O . LEU A 1 85 ? 34.039 1.028 27.575 1.00 53.16 85 LEU A O 1
ATOM 658 N N . ARG A 1 86 ? 34.784 -0.952 26.870 1.00 55.81 86 ARG A N 1
ATOM 659 C CA . ARG A 1 86 ? 34.796 -1.536 28.230 1.00 55.81 86 ARG A CA 1
ATOM 660 C C . ARG A 1 86 ? 35.570 -2.856 28.359 1.00 55.81 86 ARG A C 1
ATOM 662 O O . ARG A 1 86 ? 35.049 -3.844 28.849 1.00 55.81 86 ARG A O 1
ATOM 669 N N . GLY A 1 87 ? 36.846 -2.871 27.970 1.00 42.09 87 GLY A N 1
ATOM 670 C CA . GLY A 1 87 ? 37.679 -4.086 27.992 1.00 42.09 87 GLY A CA 1
ATOM 671 C C . GLY A 1 87 ? 39.122 -3.869 28.441 1.00 42.09 87 GLY A C 1
ATOM 672 O O . GLY A 1 87 ? 40.057 -4.280 27.770 1.00 42.09 87 GLY A O 1
ATOM 673 N N . ARG A 1 88 ? 39.285 -3.172 29.562 1.00 58.06 88 ARG A N 1
ATOM 674 C CA . ARG A 1 88 ? 40.477 -3.035 30.415 1.00 58.06 88 ARG A CA 1
ATOM 675 C C . ARG A 1 88 ? 41.438 -4.258 30.360 1.00 58.06 88 ARG A C 1
ATOM 677 O O . ARG A 1 88 ? 41.294 -5.191 31.139 1.00 58.06 88 ARG A O 1
ATOM 684 N N . ARG A 1 89 ? 42.460 -4.232 29.493 1.00 49.12 89 ARG A N 1
ATOM 685 C CA . ARG A 1 89 ? 43.765 -4.890 29.736 1.00 49.12 89 ARG A CA 1
ATOM 686 C C . ARG A 1 89 ? 44.617 -3.821 30.435 1.00 49.12 89 ARG A C 1
ATOM 688 O O . ARG A 1 89 ? 44.794 -2.757 29.867 1.00 49.12 89 ARG A O 1
ATOM 695 N N . GLY A 1 90 ? 45.045 -3.928 31.689 1.00 48.19 90 GLY A N 1
ATOM 696 C CA . GLY A 1 90 ? 45.514 -5.125 32.369 1.00 48.19 90 GLY A CA 1
ATOM 697 C C . GLY A 1 90 ? 46.985 -5.361 32.032 1.00 48.19 90 GLY A C 1
ATOM 698 O O . GLY A 1 90 ? 47.277 -6.389 31.432 1.00 48.19 90 GLY A O 1
ATOM 699 N N . LYS A 1 91 ? 47.869 -4.401 32.342 1.00 42.06 91 LYS A N 1
ATOM 700 C CA . LYS A 1 91 ? 49.266 -4.623 32.748 1.00 42.06 91 LYS A CA 1
ATOM 701 C C . LYS A 1 91 ? 49.860 -3.350 33.341 1.00 42.06 91 LYS A C 1
ATOM 703 O O . LYS A 1 91 ? 49.489 -2.267 32.843 1.00 42.06 91 LYS A 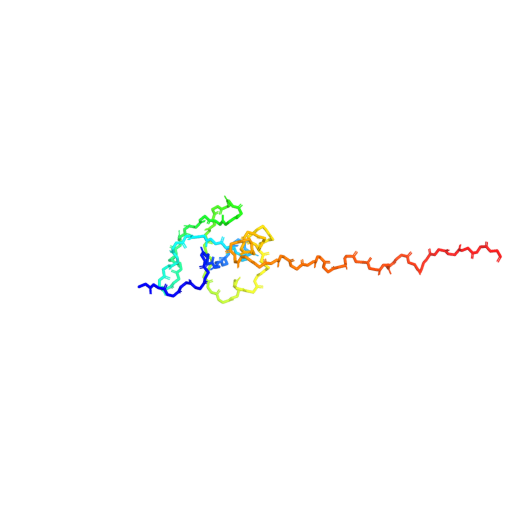O 1
#

Mean predicted aligned error: 9.46 Å

Foldseek 3Di:
DPDDVFCWDWFQFDQAIFIASDDADPVGADAPDWGQGQVRDTTGGDDDDVSVVGYHDPSRVCVRCVRVVHDDPDPPDPDDDPPPPPDDDDD

Secondary structure (DSSP, 8-state):
----SSS-EEEEETTEEEEE-S---TT-PPTT--EE-TTS-EEPPPPSGGGGGSPBPHHHHHHHHHHHT-PPPPP--S-S-SSSSS-----

Sequence (91 aa):
MMYRPHPFSWAPAAGQRHATTDQRPAGGWPDGAEITALCDRHVRPESGELAWLWPTCPECNKAAHVLAGIPMPFPRNQGRGADELRGRRGK

Radius of gyration: 19.43 Å; Cα contacts (8 Å, |Δi|>4): 118; chains: 1; bounding box: 64×23×50 Å